Protein AF-A0A1Y1K967-F1 (afdb_monomer)

Foldseek 3Di:
DVVVVVVVVDVCPDVVVVVVVVVVVVVVVVVPPDPCPPPDPDDPVVVVVCVVPDQAEEAEFEQEVTQFDNDPDPLPRDGDPVSVVVQVVQVVPPRYDYYYDYPDDPVSVD

Nearest PDB structures (foldseek):
  5dxo-assembly2_B  TM=9.893E-01  e=1.651E-07  Aspergillus fumigatus Af293
  5dxi-assembly2_B  TM=9.869E-01  e=2.645E-07  Candida albicans SC5314
  5dxi-assembly1_A  TM=9.823E-01  e=3.026E-07  Candida albicans SC5314
  5dx9-assembly1_A  TM=9.891E-01  e=1.016E-06  Cryptococcus neoformans

Mean predicted aligned error: 13.55 Å

Structure (mmCIF, N/CA/C/O backbone):
data_AF-A0A1Y1K967-F1
#
_entry.id   AF-A0A1Y1K967-F1
#
loop_
_atom_site.group_PDB
_atom_site.id
_atom_site.type_symbol
_atom_site.label_atom_id
_atom_site.label_alt_id
_atom_site.label_comp_id
_atom_site.label_asym_id
_atom_site.label_entity_id
_atom_site.label_seq_id
_atom_site.pdbx_PDB_ins_code
_atom_site.Cartn_x
_atom_site.Cartn_y
_atom_site.Cartn_z
_atom_site.occupancy
_atom_site.B_iso_or_equiv
_atom_site.auth_seq_id
_atom_site.auth_comp_id
_atom_site.auth_asym_id
_atom_site.auth_atom_id
_atom_site.pdbx_PDB_model_num
ATOM 1 N N . GLY A 1 1 ? 45.369 -24.853 15.039 1.00 47.66 1 GLY A N 1
ATOM 2 C CA . GLY A 1 1 ? 45.528 -23.539 15.705 1.00 47.66 1 GLY A CA 1
ATOM 3 C C . GLY A 1 1 ? 44.505 -22.538 15.189 1.00 47.66 1 GLY A C 1
ATOM 4 O O . GLY A 1 1 ? 43.760 -22.870 14.273 1.00 47.66 1 GLY A O 1
ATOM 5 N N . MET A 1 2 ? 44.459 -21.324 15.749 1.00 47.19 2 MET A N 1
ATOM 6 C CA . MET A 1 2 ? 43.550 -20.234 15.331 1.00 47.19 2 MET A CA 1
ATOM 7 C C . MET A 1 2 ? 43.609 -19.959 13.812 1.00 47.19 2 MET A C 1
ATOM 9 O O . MET A 1 2 ? 42.568 -19.801 13.176 1.00 47.19 2 MET A O 1
ATOM 13 N N . GLN A 1 3 ? 44.799 -20.056 13.206 1.00 52.34 3 GLN A N 1
ATOM 14 C CA . GLN A 1 3 ? 44.994 -19.970 11.751 1.00 52.34 3 GLN A CA 1
ATOM 15 C C . GLN A 1 3 ? 44.228 -21.040 10.954 1.00 52.34 3 GLN A C 1
ATOM 17 O O . GLN A 1 3 ? 43.623 -20.734 9.932 1.00 52.34 3 GLN A O 1
ATOM 22 N N . SER A 1 4 ? 44.169 -22.282 11.441 1.00 58.62 4 SER A N 1
ATOM 23 C CA . SER A 1 4 ? 43.464 -23.386 10.772 1.00 58.62 4 SER A CA 1
ATOM 24 C C . SER A 1 4 ? 41.941 -23.172 10.752 1.00 58.62 4 SER A C 1
ATOM 26 O O . SER A 1 4 ? 41.267 -23.604 9.821 1.00 58.62 4 SER A O 1
ATOM 28 N N . ARG A 1 5 ? 41.387 -22.488 11.767 1.00 56.47 5 ARG A N 1
ATOM 29 C CA . ARG A 1 5 ? 39.949 -22.168 11.866 1.00 56.47 5 ARG A CA 1
ATOM 30 C C . ARG A 1 5 ? 39.553 -21.005 10.954 1.00 56.47 5 ARG A C 1
ATOM 32 O O . ARG A 1 5 ? 38.514 -21.093 10.310 1.00 56.47 5 ARG A O 1
ATOM 39 N N . LEU A 1 6 ? 40.388 -19.969 10.853 1.00 57.09 6 LEU A N 1
ATOM 40 C CA . LEU A 1 6 ? 40.173 -18.834 9.944 1.00 57.09 6 LEU A CA 1
ATOM 41 C C . LEU A 1 6 ? 40.323 -19.247 8.473 1.00 57.09 6 LEU A C 1
ATOM 43 O O . LEU A 1 6 ? 39.470 -18.913 7.656 1.00 57.09 6 LEU A O 1
ATOM 47 N N . TYR A 1 7 ? 41.334 -20.063 8.154 1.00 56.19 7 TYR A N 1
ATOM 48 C CA . TYR A 1 7 ? 41.534 -20.607 6.807 1.00 56.19 7 TYR A CA 1
ATOM 49 C C . TYR A 1 7 ? 40.360 -21.485 6.363 1.00 56.19 7 TYR A C 1
ATOM 51 O O . TYR A 1 7 ? 39.864 -21.343 5.249 1.00 56.19 7 TYR A O 1
ATOM 59 N N . LYS A 1 8 ? 39.839 -22.336 7.259 1.00 57.03 8 LYS A N 1
ATOM 60 C CA . LYS A 1 8 ? 38.635 -23.135 6.995 1.00 57.03 8 LYS A CA 1
ATOM 61 C C . LYS A 1 8 ? 37.399 -22.243 6.821 1.00 57.03 8 LYS A C 1
ATOM 63 O O . LYS A 1 8 ? 36.599 -22.493 5.935 1.00 57.03 8 LYS A O 1
ATOM 68 N N . HIS A 1 9 ? 37.250 -21.164 7.587 1.00 55.28 9 HIS A N 1
ATOM 69 C CA . HIS A 1 9 ? 36.113 -20.246 7.443 1.00 55.28 9 HIS A CA 1
ATOM 70 C C . HIS A 1 9 ? 36.131 -19.492 6.098 1.00 55.28 9 HIS A C 1
ATOM 72 O O . HIS A 1 9 ? 35.125 -19.475 5.397 1.00 55.28 9 HIS A O 1
ATOM 78 N N . VAL A 1 10 ? 37.285 -18.966 5.676 1.00 56.19 10 VAL A N 1
ATOM 79 C CA . VAL A 1 10 ? 37.430 -18.247 4.393 1.00 56.19 10 VAL A CA 1
ATOM 80 C C . VAL A 1 10 ? 37.313 -19.188 3.186 1.00 56.19 10 VAL A C 1
ATOM 82 O O . VAL A 1 10 ? 36.737 -18.811 2.171 1.00 56.19 10 VAL A O 1
ATOM 85 N N . THR A 1 11 ? 37.789 -20.433 3.289 1.00 55.50 11 THR A N 1
ATOM 86 C CA . THR A 1 11 ? 37.684 -21.421 2.193 1.00 55.50 11 THR A CA 1
ATOM 87 C C . THR A 1 11 ? 36.306 -22.077 2.080 1.00 55.50 11 THR A C 1
ATOM 89 O O . THR A 1 11 ? 35.968 -22.568 1.008 1.00 55.50 11 THR A O 1
ATOM 92 N N . THR A 1 12 ? 35.482 -22.047 3.136 1.00 54.44 12 THR A N 1
ATOM 93 C CA . THR A 1 12 ? 34.113 -22.608 3.111 1.00 54.44 12 THR A CA 1
ATOM 94 C C . THR A 1 12 ? 33.040 -21.555 2.769 1.00 54.44 12 THR A C 1
ATOM 96 O O . THR A 1 12 ? 31.938 -21.920 2.366 1.00 54.44 12 THR A O 1
ATOM 99 N N . TYR A 1 13 ? 33.354 -20.256 2.878 1.00 52.75 13 TYR A N 1
ATOM 100 C CA . TYR A 1 13 ? 32.445 -19.124 2.618 1.00 52.75 13 TYR A CA 1
ATOM 101 C C . TYR A 1 13 ? 33.009 -18.143 1.571 1.00 52.75 13 TYR A C 1
ATOM 103 O O . TYR A 1 13 ? 32.978 -16.929 1.752 1.00 52.75 13 TYR A O 1
ATOM 111 N N . ASN A 1 14 ? 33.557 -18.657 0.470 1.00 65.75 14 ASN A N 1
ATOM 112 C CA . ASN A 1 14 ? 34.038 -17.845 -0.650 1.00 65.75 14 ASN A CA 1
ATOM 113 C C . ASN A 1 14 ? 32.980 -17.744 -1.771 1.00 65.75 14 ASN A C 1
ATOM 115 O O . ASN A 1 14 ? 31.929 -18.388 -1.729 1.00 65.75 14 ASN A O 1
ATOM 119 N N . VAL A 1 15 ? 33.268 -16.946 -2.805 1.00 66.31 15 VAL A N 1
ATOM 120 C CA . VAL A 1 15 ? 32.430 -16.765 -4.010 1.00 66.31 15 VAL A CA 1
ATOM 121 C C . VAL A 1 15 ? 31.954 -18.099 -4.606 1.00 66.31 15 VAL A C 1
ATOM 123 O O . VAL A 1 15 ? 30.849 -18.167 -5.132 1.00 66.31 15 VAL A O 1
ATOM 126 N N . GLN A 1 16 ? 32.715 -19.187 -4.459 1.00 69.00 16 GLN A N 1
ATOM 127 C CA . GLN A 1 16 ? 32.321 -20.508 -4.956 1.00 69.00 16 GLN A CA 1
ATOM 128 C C . GLN A 1 16 ? 31.129 -21.091 -4.186 1.00 69.00 16 GLN A C 1
ATOM 130 O O . GLN A 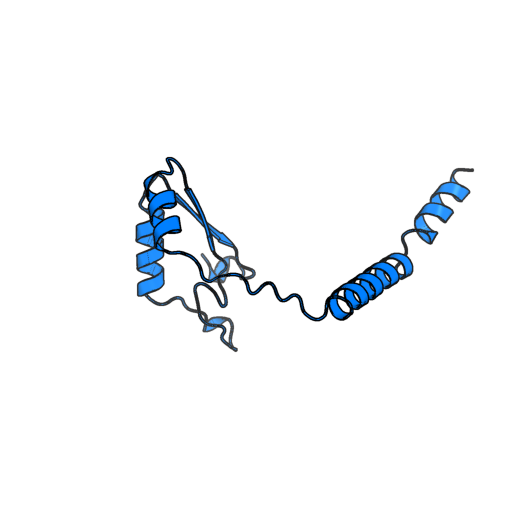1 16 ? 30.239 -21.675 -4.800 1.00 69.00 16 GLN A O 1
ATOM 135 N N . ALA A 1 17 ? 31.048 -20.897 -2.865 1.00 68.94 17 ALA A N 1
ATOM 136 C CA . ALA A 1 17 ? 29.880 -21.303 -2.080 1.00 68.94 17 ALA A CA 1
ATOM 137 C C . ALA A 1 17 ? 28.620 -20.531 -2.510 1.00 68.94 17 ALA A C 1
ATOM 139 O O . ALA A 1 17 ? 27.537 -21.113 -2.623 1.00 68.94 17 ALA A O 1
ATOM 140 N N . TRP A 1 18 ? 28.770 -19.237 -2.813 1.00 72.62 18 TRP A N 1
ATOM 141 C CA . TRP A 1 18 ? 27.681 -18.417 -3.341 1.00 72.62 18 TRP A CA 1
ATOM 142 C C . TRP A 1 18 ? 27.270 -18.842 -4.757 1.00 72.62 18 TRP A C 1
ATOM 144 O O . TRP A 1 18 ? 26.082 -19.054 -4.990 1.00 72.62 18 TRP A O 1
ATOM 154 N N . ILE A 1 19 ? 28.225 -19.065 -5.670 1.00 80.31 19 ILE A N 1
ATOM 155 C CA . ILE A 1 19 ? 27.960 -19.555 -7.034 1.00 80.31 19 ILE A CA 1
ATOM 156 C C . ILE A 1 19 ? 27.256 -20.912 -6.982 1.00 80.31 19 ILE A C 1
ATOM 158 O O . ILE A 1 19 ? 26.237 -21.096 -7.638 1.00 80.31 19 ILE A O 1
ATOM 162 N N . ASN A 1 20 ? 27.718 -21.843 -6.145 1.00 81.00 20 ASN A N 1
ATOM 163 C CA . ASN A 1 20 ? 27.083 -23.152 -5.997 1.00 81.00 20 ASN A CA 1
ATOM 164 C C . ASN A 1 20 ? 25.642 -23.039 -5.481 1.00 81.00 20 ASN A C 1
ATOM 166 O O . ASN A 1 20 ? 24.763 -23.770 -5.938 1.00 81.00 20 ASN A O 1
ATOM 170 N N . LYS A 1 21 ? 25.371 -22.109 -4.556 1.00 77.06 21 LYS A N 1
ATOM 171 C CA . LYS A 1 21 ? 24.011 -21.836 -4.070 1.00 77.06 21 LYS A CA 1
ATOM 172 C C . LYS A 1 21 ? 23.145 -21.179 -5.148 1.00 77.06 21 LYS A C 1
ATOM 174 O O . LYS A 1 21 ? 21.975 -21.534 -5.277 1.00 77.06 21 LYS A O 1
ATOM 179 N N . PHE A 1 22 ? 23.712 -20.262 -5.927 1.00 80.50 22 PHE A N 1
ATOM 180 C CA . PHE A 1 22 ? 23.033 -19.584 -7.028 1.00 80.50 22 PHE A CA 1
ATOM 181 C C . PHE A 1 22 ? 22.660 -20.563 -8.146 1.00 80.50 22 PHE A C 1
ATOM 183 O O . PHE A 1 22 ? 21.488 -20.661 -8.495 1.00 80.50 22 PHE A O 1
ATOM 190 N N . ILE A 1 23 ? 23.613 -21.363 -8.630 1.00 86.31 23 ILE A N 1
ATOM 191 C CA . ILE A 1 23 ? 23.377 -22.377 -9.665 1.00 86.31 23 ILE A CA 1
ATOM 192 C C . ILE A 1 23 ? 22.380 -23.431 -9.183 1.00 86.31 23 ILE A C 1
ATOM 194 O O . ILE A 1 23 ? 21.478 -23.792 -9.930 1.00 86.31 23 ILE A O 1
ATOM 198 N N . ARG A 1 24 ? 22.457 -23.869 -7.918 1.00 82.69 24 ARG A N 1
ATOM 199 C CA . ARG A 1 24 ? 21.462 -24.789 -7.345 1.00 82.69 24 ARG A CA 1
ATOM 200 C C . ARG A 1 24 ? 20.065 -24.165 -7.294 1.00 82.69 24 ARG A C 1
ATOM 202 O O . ARG A 1 24 ? 19.091 -24.850 -7.573 1.00 82.69 24 ARG A O 1
ATOM 209 N N . LYS A 1 25 ? 19.956 -22.870 -6.983 1.00 77.06 25 LYS A N 1
ATOM 210 C CA . LYS A 1 25 ? 18.677 -22.147 -7.015 1.00 77.06 25 LYS A CA 1
ATOM 211 C C . LYS A 1 25 ? 18.124 -22.051 -8.438 1.00 77.06 25 LYS A C 1
ATOM 213 O O . LYS A 1 25 ? 16.946 -22.315 -8.631 1.00 77.06 25 LYS A O 1
ATOM 218 N N . VAL A 1 26 ? 18.966 -21.724 -9.419 1.00 81.06 26 VAL A N 1
ATOM 219 C CA . VAL A 1 26 ? 18.583 -21.698 -10.840 1.00 81.06 26 VAL A CA 1
ATOM 220 C C . VAL A 1 26 ? 18.126 -23.084 -11.295 1.00 81.06 26 VAL A C 1
ATOM 222 O O . VAL A 1 26 ? 17.060 -23.204 -11.883 1.00 81.06 26 VAL A O 1
ATOM 225 N N . TYR A 1 27 ? 18.868 -24.139 -10.954 1.00 80.31 27 TYR A N 1
ATOM 226 C CA . TYR A 1 27 ? 18.508 -25.514 -11.293 1.00 80.31 27 TYR A CA 1
ATOM 227 C C . TYR A 1 27 ? 17.190 -25.952 -10.650 1.00 80.31 27 TYR A C 1
ATOM 229 O O . TYR A 1 27 ? 16.371 -26.561 -11.322 1.00 80.31 27 TYR A O 1
ATOM 237 N N . ASN A 1 28 ? 16.947 -25.611 -9.382 1.00 75.31 28 ASN A N 1
ATOM 238 C CA . ASN A 1 28 ? 15.683 -25.934 -8.720 1.00 75.31 28 ASN A CA 1
ATOM 239 C C . ASN A 1 28 ? 14.499 -25.225 -9.388 1.00 75.31 28 ASN A C 1
ATOM 241 O O . ASN A 1 28 ? 13.491 -25.862 -9.644 1.00 75.31 28 ASN A O 1
ATOM 245 N N . VAL A 1 29 ? 14.641 -23.945 -9.746 1.00 72.75 29 VAL A N 1
ATOM 246 C CA . VAL A 1 29 ? 13.585 -23.192 -10.448 1.00 72.75 29 VAL A CA 1
ATOM 247 C C . VAL A 1 29 ? 13.330 -23.743 -11.858 1.00 72.75 29 VAL A C 1
ATOM 249 O O . VAL A 1 29 ? 12.192 -23.769 -12.308 1.00 72.75 29 VAL A O 1
ATOM 252 N N . LEU A 1 30 ? 14.372 -24.204 -12.558 1.00 72.00 30 LEU A N 1
ATOM 253 C CA . LEU A 1 30 ? 14.245 -24.833 -13.880 1.00 72.00 30 LEU A CA 1
ATOM 254 C C . LEU A 1 30 ? 13.726 -26.282 -13.806 1.00 72.00 30 LEU A C 1
ATOM 256 O O . LEU A 1 30 ? 13.064 -26.749 -14.730 1.00 72.00 30 LEU A O 1
ATOM 260 N N . GLY A 1 31 ? 14.034 -27.000 -12.723 1.00 65.25 31 GLY A N 1
ATOM 261 C CA . GLY A 1 31 ? 13.558 -28.356 -12.444 1.00 65.25 31 GLY A CA 1
ATOM 262 C C . GLY A 1 31 ? 12.117 -28.386 -11.931 1.00 65.25 31 GLY A C 1
ATOM 263 O O . GLY A 1 31 ? 11.396 -29.343 -12.190 1.00 65.25 31 GLY A O 1
ATOM 264 N N . GLU A 1 32 ? 11.665 -27.309 -11.287 1.00 61.72 32 GLU A N 1
ATOM 265 C CA . GLU A 1 32 ? 10.265 -27.023 -10.962 1.00 61.72 32 GLU A CA 1
ATOM 266 C C . GLU A 1 32 ? 9.514 -26.496 -12.199 1.00 61.72 32 GLU A C 1
ATOM 268 O O . GLU A 1 32 ? 8.849 -25.461 -12.179 1.00 61.72 32 GLU A O 1
ATOM 273 N N . THR A 1 33 ? 9.603 -27.213 -13.318 1.00 56.56 33 THR A N 1
ATOM 274 C CA . THR A 1 33 ? 8.708 -26.968 -14.449 1.00 56.56 33 THR A CA 1
ATOM 275 C C . THR A 1 33 ? 7.360 -27.645 -14.182 1.00 56.56 33 THR A C 1
ATOM 277 O O . THR A 1 33 ? 7.259 -28.863 -14.085 1.00 56.56 33 THR A O 1
ATOM 280 N N . ASN A 1 34 ? 6.306 -26.823 -14.105 1.00 58.66 34 ASN A N 1
ATOM 281 C CA . ASN A 1 34 ? 4.883 -27.191 -14.188 1.00 58.66 34 ASN A CA 1
ATOM 282 C C . ASN A 1 34 ? 4.178 -27.811 -12.968 1.00 58.66 34 ASN A C 1
ATOM 284 O O . ASN A 1 34 ? 3.304 -28.660 -13.116 1.00 58.66 34 ASN A O 1
ATOM 288 N N . THR A 1 35 ? 4.344 -27.216 -11.791 1.00 55.97 35 THR A N 1
ATOM 289 C CA . THR A 1 35 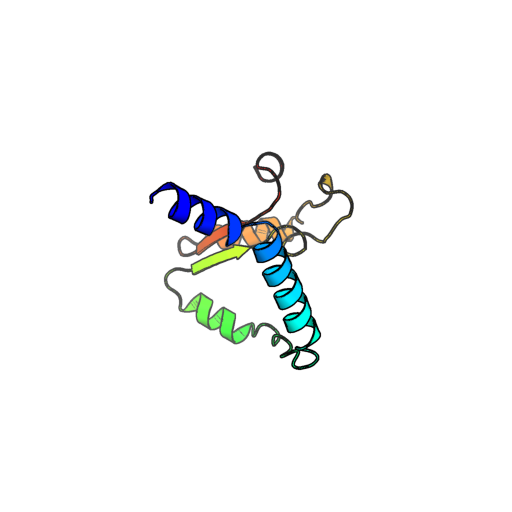? 3.133 -26.839 -11.042 1.00 55.97 35 THR A CA 1
ATOM 290 C C . THR A 1 35 ? 3.169 -25.342 -10.825 1.00 55.97 35 THR A C 1
ATOM 292 O O . THR A 1 35 ? 3.436 -24.855 -9.727 1.00 55.97 35 THR A O 1
ATOM 295 N N . ALA A 1 36 ? 2.902 -24.592 -11.895 1.00 57.81 36 ALA A N 1
ATOM 296 C CA . ALA A 1 36 ? 2.309 -23.281 -11.721 1.00 57.81 36 ALA A CA 1
ATOM 297 C C . ALA A 1 36 ? 0.969 -23.525 -11.017 1.00 57.81 36 ALA A C 1
ATOM 299 O O . ALA A 1 36 ? -0.066 -23.691 -11.657 1.00 57.81 36 ALA A O 1
ATOM 300 N N . ASN A 1 37 ? 0.997 -23.623 -9.688 1.00 58.97 37 ASN A N 1
ATOM 301 C CA . ASN A 1 37 ? -0.171 -23.360 -8.874 1.00 58.97 37 ASN A CA 1
ATOM 302 C C . ASN A 1 37 ? -0.488 -21.901 -9.176 1.00 58.97 37 ASN A C 1
ATOM 304 O O . ASN A 1 37 ? 0.083 -21.002 -8.563 1.00 58.97 37 ASN A O 1
ATOM 308 N N . ALA A 1 38 ? -1.268 -21.675 -10.235 1.00 69.19 38 ALA A N 1
ATOM 309 C CA . ALA A 1 38 ? -1.687 -20.354 -10.639 1.00 69.19 38 ALA A CA 1
ATOM 310 C C . ALA A 1 38 ? -2.293 -19.719 -9.396 1.00 69.19 38 ALA A C 1
ATOM 312 O O . ALA A 1 38 ? -3.249 -20.261 -8.834 1.00 69.19 38 ALA A O 1
ATOM 313 N N . THR A 1 39 ? -1.682 -18.635 -8.919 1.00 77.31 39 THR A N 1
ATOM 314 C CA . THR A 1 39 ? -2.200 -17.911 -7.766 1.00 77.31 39 THR A CA 1
ATOM 315 C C . THR A 1 39 ? -3.660 -17.596 -8.074 1.00 77.31 39 THR A C 1
ATOM 317 O O . THR A 1 39 ? -3.921 -16.924 -9.080 1.00 77.31 39 THR A O 1
ATOM 320 N N . PRO A 1 40 ? -4.620 -18.121 -7.292 1.00 85.62 40 PRO A N 1
ATOM 321 C CA . PRO A 1 40 ? -6.020 -17.889 -7.582 1.00 85.62 40 PRO A CA 1
ATOM 322 C C . PRO A 1 40 ? -6.282 -16.387 -7.544 1.00 85.62 40 PRO A C 1
ATOM 324 O O . PRO A 1 40 ? -5.647 -15.642 -6.790 1.00 85.62 40 PRO A O 1
ATOM 327 N N . LEU A 1 41 ? -7.223 -15.937 -8.371 1.00 90.56 41 LEU A N 1
ATOM 328 C CA . LEU A 1 41 ? -7.639 -14.544 -8.346 1.00 90.56 41 LEU A CA 1
ATOM 329 C C . LEU A 1 41 ? -8.103 -14.165 -6.936 1.00 90.56 41 LEU A C 1
ATOM 331 O O . LEU A 1 41 ? -8.718 -14.960 -6.225 1.00 90.56 41 LEU A O 1
ATOM 335 N N . LEU A 1 42 ? -7.820 -12.923 -6.550 1.00 90.81 42 LEU A N 1
ATOM 336 C CA . LEU A 1 42 ? -8.224 -12.386 -5.259 1.00 90.81 42 LEU A CA 1
ATOM 337 C C . LEU A 1 42 ? -9.752 -12.424 -5.108 1.00 90.81 42 LEU A C 1
ATOM 339 O O . LEU A 1 42 ? -10.470 -11.697 -5.801 1.00 90.81 42 LEU A O 1
ATOM 343 N N . ASP A 1 43 ? -10.237 -13.214 -4.151 1.00 95.75 43 ASP A N 1
ATOM 344 C CA . ASP A 1 43 ? -11.647 -13.222 -3.773 1.00 95.75 43 ASP A CA 1
ATOM 345 C C . ASP A 1 43 ? -11.996 -11.928 -3.023 1.00 95.75 43 ASP A C 1
ATOM 347 O O . ASP A 1 43 ? -11.661 -11.715 -1.851 1.00 95.75 43 ASP A O 1
ATOM 351 N N . ARG A 1 44 ? -12.693 -11.038 -3.730 1.00 95.50 44 ARG A N 1
ATOM 352 C CA . ARG A 1 44 ? -13.078 -9.719 -3.221 1.00 95.50 44 ARG A CA 1
ATOM 353 C C . ARG A 1 44 ? -14.123 -9.803 -2.112 1.00 95.50 44 ARG A C 1
ATOM 355 O O . ARG A 1 44 ? -14.122 -8.939 -1.237 1.00 95.50 44 ARG A O 1
ATOM 362 N N . ALA A 1 45 ? -15.003 -10.805 -2.133 1.00 97.19 45 ALA A N 1
ATOM 363 C CA . ALA A 1 45 ? -16.042 -10.962 -1.121 1.00 97.19 45 ALA A CA 1
ATOM 364 C C . ALA A 1 45 ? -15.419 -11.384 0.213 1.00 97.19 45 ALA A C 1
ATOM 366 O O . ALA A 1 45 ? -15.696 -10.775 1.252 1.00 97.19 45 ALA A O 1
ATOM 367 N N . VAL A 1 46 ? -14.499 -12.352 0.168 1.00 97.38 46 VAL A N 1
ATOM 368 C CA . VAL A 1 46 ? -13.736 -12.785 1.343 1.00 97.38 46 VAL A CA 1
ATOM 369 C C . VAL A 1 46 ? -12.876 -11.644 1.879 1.00 97.38 46 VAL A C 1
ATOM 371 O O . VAL A 1 46 ? -12.939 -11.352 3.077 1.00 97.38 46 VAL A O 1
ATOM 374 N N . LEU A 1 47 ? -12.129 -10.944 1.015 1.00 97.00 47 LEU A N 1
ATOM 375 C CA . LEU A 1 47 ? -11.311 -9.801 1.428 1.00 97.00 47 LEU A CA 1
ATOM 376 C C . LEU A 1 47 ? -12.157 -8.721 2.112 1.00 97.00 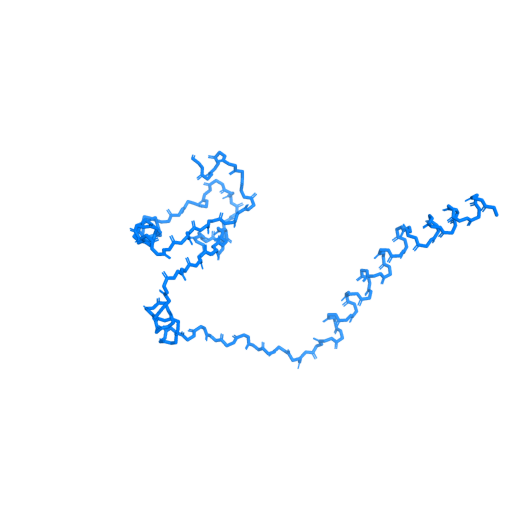47 LEU A C 1
ATOM 378 O O . LEU A 1 47 ? -11.792 -8.243 3.185 1.00 97.00 47 LEU A O 1
ATOM 382 N N . LEU A 1 48 ? -13.302 -8.356 1.526 1.00 97.31 48 LEU A N 1
ATOM 383 C CA . LEU A 1 48 ? -14.180 -7.330 2.082 1.00 97.31 48 LEU A CA 1
ATOM 384 C C . LEU A 1 48 ? -14.766 -7.753 3.433 1.00 97.31 48 LEU A C 1
ATOM 386 O O . LEU A 1 48 ? -14.821 -6.939 4.358 1.00 97.31 48 LEU A O 1
ATOM 390 N N . SER A 1 49 ? -15.171 -9.018 3.569 1.00 98.00 49 SER A N 1
ATOM 391 C CA . SER A 1 49 ? -15.647 -9.561 4.843 1.00 98.00 49 SER A CA 1
ATOM 392 C C . SER A 1 49 ? -14.562 -9.472 5.917 1.00 98.00 49 SER A C 1
ATOM 394 O O . SER A 1 49 ? -14.826 -8.974 7.012 1.00 98.00 49 SER A O 1
ATOM 396 N N . LYS A 1 50 ? -13.333 -9.904 5.602 1.00 97.94 50 LYS A N 1
ATOM 397 C CA . LYS A 1 50 ? -12.194 -9.865 6.533 1.00 97.94 50 LYS A CA 1
ATOM 398 C C . LYS A 1 50 ? -11.810 -8.436 6.903 1.00 97.94 50 LYS A C 1
ATOM 400 O O . LYS A 1 50 ? -11.600 -8.149 8.081 1.00 97.94 50 LYS A O 1
ATOM 405 N N . TYR A 1 51 ? -11.790 -7.533 5.925 1.00 97.62 51 TYR A N 1
ATOM 406 C CA . TYR A 1 51 ? -11.547 -6.109 6.136 1.00 97.62 51 TYR A CA 1
ATOM 407 C C . TYR A 1 51 ? -12.560 -5.514 7.123 1.00 97.62 51 TYR A C 1
ATOM 409 O O . TYR A 1 51 ? -12.169 -4.892 8.111 1.00 97.62 51 TYR A O 1
ATOM 417 N N . ARG A 1 52 ? -13.860 -5.760 6.919 1.00 97.38 52 ARG A N 1
ATOM 418 C CA . ARG A 1 52 ? -14.922 -5.243 7.798 1.00 97.38 52 ARG A CA 1
ATOM 419 C C . ARG A 1 52 ? -14.820 -5.776 9.227 1.00 97.38 52 ARG A C 1
ATOM 421 O O . ARG A 1 52 ? -14.990 -4.992 10.155 1.00 97.38 52 ARG A O 1
ATOM 428 N N . SER A 1 53 ? -14.506 -7.061 9.406 1.00 97.81 53 SER A N 1
ATOM 429 C CA . SER A 1 53 ? -14.391 -7.677 10.736 1.00 97.81 53 SER A CA 1
ATOM 430 C C . SER A 1 53 ? -13.116 -7.304 11.501 1.00 97.81 53 SER A C 1
ATOM 432 O O . SER A 1 53 ? -13.077 -7.425 12.721 1.00 97.81 53 SER A O 1
ATOM 434 N N . ALA A 1 54 ? -12.054 -6.885 10.809 1.00 97.88 54 ALA A N 1
ATOM 435 C CA . ALA A 1 54 ? -10.770 -6.605 11.444 1.00 97.88 54 ALA A CA 1
ATOM 436 C C . ALA A 1 54 ? -10.797 -5.293 12.252 1.00 97.88 54 ALA A C 1
ATOM 438 O O . ALA A 1 54 ? -11.186 -4.241 11.741 1.00 97.88 54 ALA A O 1
ATOM 439 N N . GLY A 1 55 ? -10.332 -5.350 13.506 1.00 97.25 55 GLY A N 1
ATOM 440 C CA . GLY A 1 55 ? -10.218 -4.182 14.392 1.00 97.25 55 GLY A CA 1
ATOM 441 C C . GLY A 1 55 ? -8.999 -3.294 14.116 1.00 97.25 55 GLY A C 1
ATOM 442 O O . GLY A 1 55 ? -9.027 -2.109 14.436 1.00 97.25 55 GLY A O 1
ATOM 443 N N . LYS A 1 56 ? -7.953 -3.856 13.500 1.00 97.62 56 LYS A N 1
ATOM 444 C CA . LYS A 1 56 ? -6.751 -3.167 13.008 1.00 97.62 56 LYS A CA 1
ATOM 445 C C . LYS A 1 56 ? -6.352 -3.798 11.679 1.00 97.62 56 LYS A C 1
ATOM 447 O O . LYS A 1 56 ? -6.421 -5.021 11.554 1.00 97.62 56 LYS A O 1
ATOM 452 N N . ARG A 1 57 ? -5.958 -2.992 10.694 1.00 98.31 57 ARG A N 1
ATOM 453 C CA . ARG A 1 57 ? -5.571 -3.465 9.358 1.00 98.31 57 ARG A CA 1
ATOM 454 C C . ARG A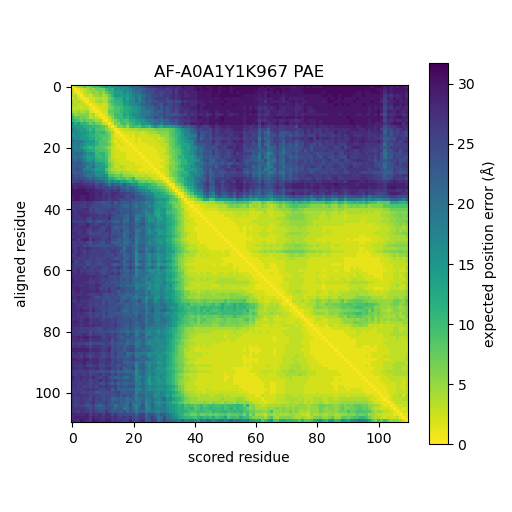 1 57 ? -4.264 -2.815 8.933 1.00 98.31 57 ARG A C 1
ATOM 456 O O . ARG A 1 57 ? -4.063 -1.628 9.169 1.00 98.31 57 ARG A O 1
ATOM 463 N N . LEU A 1 58 ? -3.410 -3.593 8.283 1.00 97.94 58 LEU A N 1
ATOM 464 C CA . LEU A 1 58 ? -2.165 -3.130 7.687 1.00 97.94 58 LEU A CA 1
ATOM 465 C C . LEU A 1 58 ? -2.261 -3.297 6.172 1.00 97.94 58 LEU A C 1
ATOM 467 O O . LEU A 1 58 ? -2.573 -4.386 5.691 1.00 97.94 58 LEU A O 1
ATOM 471 N N . P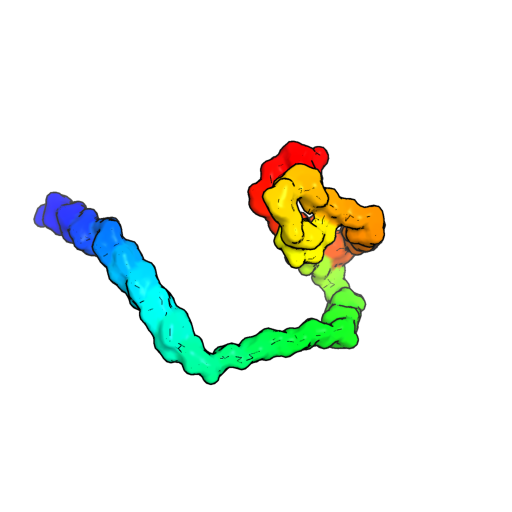HE A 1 59 ? -1.985 -2.223 5.443 1.00 97.94 59 PHE A N 1
ATOM 472 C CA . PHE A 1 59 ? -1.863 -2.208 3.993 1.00 97.94 59 PHE A CA 1
ATOM 473 C C . PHE A 1 59 ? -0.420 -1.894 3.624 1.00 97.94 59 PHE A C 1
ATOM 475 O O . PHE A 1 59 ? 0.145 -0.922 4.120 1.00 97.94 59 PHE A O 1
ATOM 482 N N . MET A 1 60 ? 0.154 -2.721 2.760 1.00 97.44 60 MET A N 1
ATOM 483 C CA . MET A 1 60 ? 1.515 -2.585 2.253 1.00 97.44 60 MET A CA 1
ATOM 484 C C . MET A 1 60 ? 1.426 -2.624 0.733 1.00 97.44 60 MET A C 1
ATOM 486 O O . MET A 1 60 ? 1.179 -3.684 0.158 1.00 97.44 60 MET A O 1
ATOM 490 N N . PHE A 1 61 ? 1.544 -1.465 0.098 1.00 96.56 61 PHE A N 1
ATOM 491 C CA . PHE A 1 61 ? 1.465 -1.341 -1.351 1.00 96.56 61 PHE A CA 1
ATOM 492 C C . PHE A 1 61 ? 2.854 -1.149 -1.933 1.00 96.56 61 PHE A C 1
ATOM 494 O O . PHE A 1 61 ? 3.583 -0.263 -1.496 1.00 96.56 61 PHE A O 1
ATOM 501 N N . ASP A 1 62 ? 3.185 -1.947 -2.941 1.00 94.62 62 ASP A N 1
ATOM 502 C CA . ASP A 1 62 ? 4.239 -1.581 -3.878 1.00 94.62 62 ASP A CA 1
ATOM 503 C C . ASP A 1 62 ? 3.787 -0.376 -4.723 1.00 94.62 62 ASP A C 1
ATOM 505 O O . ASP A 1 62 ? 2.588 -0.098 -4.837 1.00 94.62 62 ASP A O 1
ATOM 509 N N . TYR A 1 63 ? 4.735 0.362 -5.290 1.00 92.94 63 TYR A N 1
ATOM 510 C CA . TYR A 1 63 ? 4.452 1.558 -6.072 1.00 92.94 63 TYR A CA 1
ATOM 511 C C . TYR A 1 63 ? 4.387 1.252 -7.572 1.00 92.94 63 TYR A C 1
ATOM 513 O O . TYR A 1 63 ? 3.293 1.215 -8.148 1.00 92.94 63 TYR A O 1
ATOM 521 N N . ASP A 1 64 ? 5.538 1.006 -8.199 1.00 90.56 64 ASP A N 1
ATOM 522 C CA . ASP A 1 64 ? 5.659 0.814 -9.645 1.00 90.56 64 ASP A CA 1
ATOM 523 C C . ASP A 1 64 ? 5.041 -0.517 -10.090 1.00 90.56 64 ASP A C 1
ATOM 525 O O . ASP A 1 64 ? 5.328 -1.578 -9.552 1.00 90.56 64 ASP A O 1
ATOM 529 N N . GLY A 1 65 ? 4.161 -0.478 -11.087 1.00 89.25 65 GLY A N 1
ATOM 530 C CA . GLY A 1 65 ? 3.422 -1.651 -11.559 1.00 89.25 65 GLY A CA 1
ATOM 531 C C . GLY A 1 65 ? 2.265 -2.097 -10.659 1.00 89.25 65 GLY A C 1
ATOM 532 O O . GLY A 1 65 ? 1.518 -2.990 -11.056 1.00 89.25 65 GLY A O 1
ATOM 533 N N . THR A 1 66 ? 2.071 -1.454 -9.501 1.00 92.00 66 THR A N 1
ATOM 534 C CA . THR A 1 66 ? 0.966 -1.740 -8.5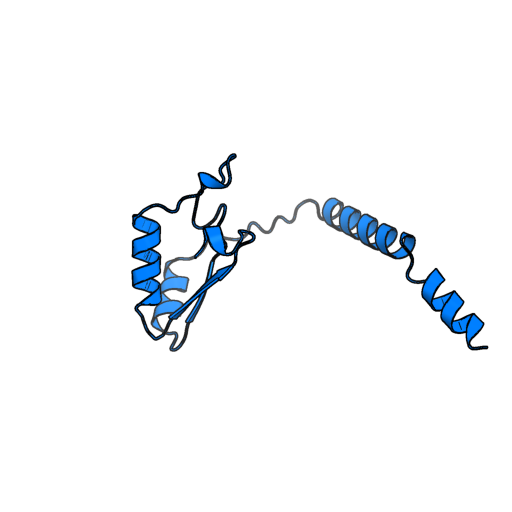71 1.00 92.00 66 THR A CA 1
ATOM 535 C C . THR A 1 66 ? 0.017 -0.549 -8.428 1.00 92.00 66 THR A C 1
ATOM 537 O O . THR A 1 66 ? -1.163 -0.652 -8.763 1.00 92.00 66 THR A O 1
ATOM 540 N N . LEU A 1 67 ? 0.511 0.593 -7.942 1.00 92.81 67 LEU A N 1
ATOM 541 C CA . LEU A 1 67 ? -0.273 1.828 -7.788 1.00 92.81 67 LEU A CA 1
ATOM 542 C C . LEU A 1 67 ? -0.190 2.731 -9.021 1.00 92.81 67 LEU A C 1
ATOM 544 O O . LEU A 1 67 ? -1.101 3.522 -9.276 1.00 92.81 67 LEU A O 1
ATOM 548 N N . THR A 1 68 ? 0.889 2.599 -9.785 1.00 90.94 68 THR A N 1
ATOM 549 C CA . THR A 1 68 ? 1.130 3.303 -11.043 1.00 90.94 68 THR A CA 1
ATOM 550 C C . THR A 1 68 ? 1.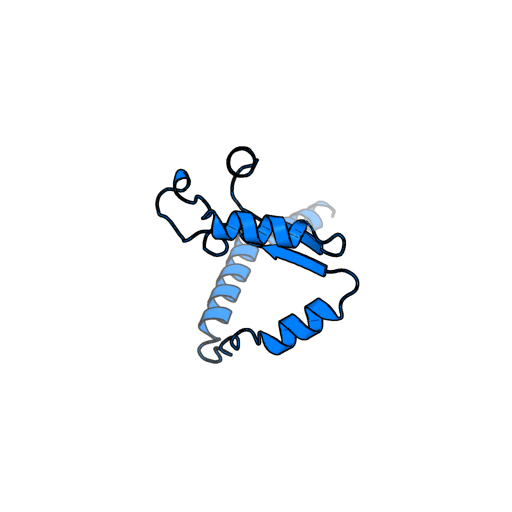535 2.292 -12.120 1.00 90.94 68 THR A C 1
ATOM 552 O O . THR A 1 68 ? 2.171 1.291 -11.788 1.00 90.94 68 THR A O 1
ATOM 555 N N . PRO A 1 69 ? 1.150 2.463 -13.398 1.00 86.88 69 PRO A N 1
ATOM 556 C CA . PRO A 1 69 ? 1.595 1.571 -14.465 1.00 86.88 69 PRO A CA 1
ATOM 557 C C . PRO A 1 69 ? 3.123 1.512 -14.574 1.00 86.88 69 PRO A C 1
ATOM 559 O O . PRO A 1 69 ? 3.817 2.478 -14.266 1.00 86.88 69 PRO A O 1
ATOM 562 N N . ILE A 1 70 ? 3.650 0.395 -15.081 1.00 85.69 70 ILE A N 1
ATOM 563 C CA . ILE A 1 70 ? 5.072 0.313 -15.431 1.00 85.69 70 ILE A CA 1
ATOM 564 C C . ILE A 1 70 ? 5.329 1.259 -16.609 1.00 85.69 70 ILE A C 1
ATOM 566 O O . ILE A 1 70 ? 4.793 1.066 -17.701 1.00 85.69 70 ILE A O 1
ATOM 570 N N . VAL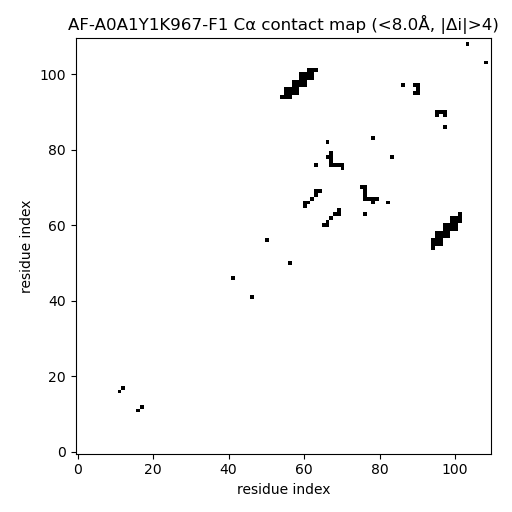 A 1 71 ? 6.166 2.269 -16.386 1.00 85.62 71 VAL A N 1
ATOM 571 C CA . VAL A 1 71 ? 6.580 3.256 -17.390 1.00 85.62 71 VAL A CA 1
ATOM 572 C C . VAL A 1 71 ? 8.079 3.151 -17.657 1.00 85.62 71 VAL A C 1
ATOM 574 O O . VAL A 1 71 ? 8.849 2.721 -16.802 1.00 85.62 71 VAL A O 1
ATOM 577 N N . ARG A 1 72 ? 8.504 3.535 -18.868 1.00 82.75 72 ARG A N 1
ATOM 578 C CA . ARG A 1 72 ? 9.932 3.543 -19.236 1.00 82.75 72 ARG A CA 1
ATOM 579 C C . ARG A 1 72 ? 10.705 4.648 -18.530 1.00 82.75 72 ARG A C 1
ATOM 581 O O . ARG A 1 72 ? 11.846 4.432 -18.142 1.00 82.75 72 ARG A O 1
ATOM 588 N N . GLU A 1 73 ? 10.098 5.823 -18.415 1.00 85.38 73 GLU A N 1
ATOM 589 C CA . GLU A 1 73 ? 10.704 6.971 -17.756 1.00 85.38 73 GLU A CA 1
ATOM 590 C C . GLU A 1 73 ? 10.233 7.022 -16.296 1.00 85.38 73 GLU A C 1
ATOM 592 O O . GLU A 1 73 ? 9.031 7.165 -16.062 1.00 85.38 73 GLU A O 1
ATOM 597 N N . PRO A 1 74 ? 11.135 6.907 -15.304 1.00 80.12 74 PRO A N 1
ATOM 598 C CA . PRO A 1 74 ? 10.737 6.851 -13.902 1.00 80.12 74 PRO A CA 1
ATOM 599 C C . PRO A 1 74 ? 9.933 8.080 -13.443 1.00 80.12 74 PRO A C 1
ATOM 601 O O . PRO A 1 74 ? 8.986 7.929 -12.670 1.00 80.12 74 PRO A O 1
ATOM 604 N N . SER A 1 75 ? 10.265 9.277 -13.933 1.00 82.69 75 SER A N 1
ATOM 605 C CA . SER A 1 75 ? 9.574 10.545 -13.632 1.00 82.69 75 SER A CA 1
ATOM 606 C C . SER A 1 75 ? 8.093 10.542 -14.039 1.00 82.69 75 SER A C 1
ATOM 608 O O . SER A 1 75 ? 7.278 11.220 -13.418 1.00 82.69 75 SER A O 1
ATOM 610 N N . ALA A 1 76 ? 7.722 9.746 -15.046 1.00 82.38 76 ALA A N 1
ATOM 611 C CA . ALA A 1 76 ? 6.366 9.675 -15.581 1.00 82.38 76 ALA A CA 1
ATOM 612 C C . ALA A 1 76 ? 5.437 8.749 -14.777 1.00 82.38 76 ALA A C 1
ATOM 614 O O . ALA A 1 76 ? 4.257 8.630 -15.105 1.00 82.38 76 ALA A O 1
ATOM 615 N N . ALA A 1 77 ? 5.938 8.089 -13.728 1.00 84.75 77 ALA A N 1
ATOM 616 C CA . ALA A 1 77 ? 5.190 7.124 -12.923 1.00 84.75 77 ALA A CA 1
ATOM 617 C C . ALA A 1 77 ? 4.221 7.796 -11.931 1.00 84.75 77 ALA A C 1
ATOM 619 O O . ALA A 1 77 ? 4.096 7.369 -10.788 1.00 84.75 77 ALA A O 1
ATOM 620 N N . ILE A 1 78 ? 3.522 8.843 -12.360 1.00 87.25 78 ILE A N 1
ATOM 621 C CA . ILE A 1 78 ? 2.663 9.672 -11.514 1.00 87.25 78 ILE A CA 1
ATOM 622 C C . ILE A 1 78 ? 1.336 8.937 -11.253 1.00 87.25 78 ILE A C 1
ATOM 624 O O . ILE A 1 78 ? 0.681 8.489 -12.200 1.00 87.25 78 ILE A O 1
ATOM 628 N N . PRO A 1 79 ? 0.893 8.805 -9.988 1.00 88.94 79 PRO A N 1
ATOM 629 C CA . PRO A 1 79 ? -0.344 8.116 -9.675 1.00 88.94 79 PRO A CA 1
ATOM 630 C C . PRO A 1 79 ? -1.529 8.955 -10.150 1.00 88.94 79 PRO A C 1
ATOM 632 O O . PRO A 1 79 ? -1.562 10.175 -9.997 1.00 88.94 79 PRO A O 1
ATOM 635 N N . SER A 1 80 ? -2.545 8.291 -10.698 1.00 92.62 80 SER A N 1
ATOM 636 C CA . SER A 1 80 ? -3.776 8.987 -11.082 1.00 92.62 80 SER A CA 1
ATOM 637 C C . SER A 1 80 ? -4.482 9.598 -9.866 1.00 92.62 80 SER A C 1
ATOM 639 O O . SER A 1 80 ? -4.436 9.050 -8.761 1.00 92.62 80 SER A O 1
ATOM 641 N N . GLU A 1 81 ? -5.248 10.667 -10.091 1.00 94.12 81 GLU A N 1
ATOM 642 C CA . GLU A 1 81 ? -6.050 11.319 -9.046 1.00 94.12 81 GLU A CA 1
ATOM 643 C C . GLU A 1 81 ? -6.975 10.328 -8.315 1.00 94.12 81 GLU A C 1
ATOM 645 O O . GLU A 1 81 ? -7.132 10.365 -7.096 1.00 94.12 81 GLU A O 1
ATOM 650 N N . ARG A 1 82 ? -7.524 9.347 -9.042 1.00 93.88 82 ARG A N 1
ATOM 651 C CA . ARG A 1 82 ? -8.342 8.276 -8.460 1.00 93.88 82 ARG A CA 1
ATOM 652 C C . ARG A 1 82 ? -7.572 7.438 -7.434 1.00 93.88 82 ARG A C 1
ATOM 654 O O . ARG A 1 82 ? -8.148 7.064 -6.409 1.00 93.88 82 ARG A O 1
ATOM 661 N N . ILE A 1 83 ? -6.308 7.110 -7.705 1.00 94.62 83 ILE A N 1
ATOM 662 C CA . ILE A 1 83 ? -5.453 6.354 -6.779 1.00 94.62 83 ILE A CA 1
ATOM 663 C C . ILE A 1 83 ? -5.152 7.203 -5.547 1.00 94.62 83 ILE A C 1
ATOM 665 O O . ILE A 1 83 ? -5.352 6.728 -4.429 1.00 94.62 83 ILE A O 1
ATOM 669 N N . ILE A 1 84 ? -4.789 8.473 -5.741 1.00 94.19 84 ILE A N 1
ATOM 670 C CA . ILE A 1 84 ? -4.521 9.418 -4.648 1.00 94.19 84 ILE A CA 1
ATOM 671 C C . ILE A 1 84 ? -5.738 9.528 -3.720 1.00 94.19 84 ILE A C 1
ATOM 673 O O . ILE A 1 84 ? -5.619 9.352 -2.507 1.00 94.19 84 ILE A O 1
ATOM 677 N N . GLN A 1 85 ? -6.934 9.748 -4.270 1.00 97.19 85 GLN A N 1
ATOM 678 C CA . GLN A 1 85 ? -8.168 9.837 -3.484 1.00 97.19 85 GLN A CA 1
ATOM 679 C C . GLN A 1 85 ? -8.509 8.525 -2.771 1.00 97.19 85 GLN A C 1
ATOM 681 O O . GLN A 1 85 ? -8.978 8.541 -1.632 1.00 97.19 85 GLN A O 1
ATOM 686 N N . SER A 1 86 ? -8.262 7.380 -3.412 1.00 96.31 86 SER A N 1
ATOM 687 C CA . SER A 1 86 ? -8.504 6.067 -2.805 1.00 96.31 86 SER A CA 1
ATOM 688 C C . SER A 1 86 ? -7.578 5.823 -1.613 1.00 96.31 86 SER A C 1
ATOM 690 O O . SER A 1 86 ? -8.051 5.402 -0.558 1.00 96.31 86 SER A O 1
ATOM 692 N N . LEU A 1 87 ? -6.289 6.151 -1.744 1.00 96.38 87 LEU A N 1
ATOM 693 C CA . LEU A 1 87 ? -5.310 6.050 -0.660 1.00 96.38 87 LEU A CA 1
ATOM 694 C C . LEU A 1 87 ? -5.634 7.018 0.480 1.00 96.38 87 LEU A C 1
ATOM 696 O O . LEU A 1 87 ? -5.635 6.597 1.633 1.00 96.38 87 LEU A O 1
ATOM 700 N N . LYS A 1 88 ? -6.006 8.270 0.176 1.00 96.75 88 LYS A N 1
ATOM 701 C CA . LYS A 1 88 ? -6.452 9.249 1.185 1.00 96.75 88 LYS A CA 1
ATOM 702 C C . LYS A 1 88 ? -7.654 8.740 1.977 1.00 96.75 88 LYS A C 1
ATOM 704 O O . LYS A 1 88 ? -7.654 8.794 3.202 1.00 96.75 88 LYS A O 1
ATOM 709 N N . ARG A 1 89 ? -8.669 8.197 1.296 1.00 97.75 89 ARG A N 1
ATOM 710 C CA . ARG A 1 89 ? -9.852 7.621 1.958 1.00 97.75 89 ARG A CA 1
ATOM 711 C C . ARG A 1 89 ? -9.503 6.401 2.803 1.00 97.75 89 ARG A C 1
ATOM 713 O O . ARG A 1 89 ? -10.059 6.243 3.883 1.00 97.75 89 ARG A O 1
ATOM 720 N N . LEU A 1 90 ? -8.600 5.549 2.319 1.00 97.56 90 LEU A N 1
ATOM 721 C CA . LEU A 1 90 ? -8.165 4.365 3.051 1.00 97.56 90 LEU A CA 1
ATOM 722 C C . LEU A 1 90 ? -7.360 4.746 4.301 1.00 97.56 90 LEU A C 1
ATOM 724 O O . LEU A 1 90 ? -7.609 4.189 5.364 1.00 97.56 90 LEU A O 1
ATOM 728 N N . ALA A 1 91 ? -6.439 5.702 4.189 1.00 97.31 91 ALA A N 1
ATOM 729 C CA . ALA A 1 91 ? -5.621 6.191 5.298 1.00 97.31 91 ALA A CA 1
ATOM 730 C C . ALA A 1 91 ? -6.417 7.040 6.307 1.00 97.31 91 ALA A C 1
ATOM 732 O O . ALA A 1 91 ? -6.021 7.145 7.462 1.00 97.31 91 ALA A O 1
ATOM 733 N N . GLY A 1 92 ? -7.549 7.619 5.893 1.00 98.06 92 GLY A N 1
ATOM 734 C CA . GLY A 1 92 ? -8.438 8.386 6.771 1.00 98.06 92 GLY A CA 1
ATOM 735 C C . GLY A 1 92 ? -9.217 7.546 7.792 1.00 98.06 92 GLY A C 1
ATOM 736 O O . GLY A 1 92 ? -9.763 8.105 8.739 1.00 98.06 92 GLY A O 1
ATOM 737 N N . ASP A 1 93 ? -9.284 6.221 7.628 1.00 98.19 93 ASP A N 1
ATOM 738 C CA . ASP A 1 93 ? -9.848 5.328 8.646 1.00 98.19 93 ASP A CA 1
ATOM 739 C C . ASP A 1 93 ? -8.775 5.026 9.711 1.00 98.19 93 ASP A C 1
ATOM 741 O O . ASP A 1 93 ? -7.775 4.378 9.391 1.00 98.19 93 ASP A O 1
ATOM 745 N N . PRO A 1 94 ? -8.977 5.409 10.987 1.00 97.88 94 PRO A N 1
ATOM 746 C CA . PRO A 1 94 ? -7.979 5.237 12.046 1.00 97.88 94 PRO A CA 1
ATOM 747 C C . PRO A 1 94 ? -7.648 3.769 12.358 1.00 97.88 94 PRO A C 1
ATOM 749 O O . PRO A 1 94 ? -6.674 3.489 13.056 1.00 97.88 94 PRO A O 1
ATOM 752 N N . LYS A 1 95 ? -8.439 2.806 11.864 1.00 98.12 95 LYS A N 1
ATOM 753 C CA . LYS A 1 95 ? -8.135 1.371 11.989 1.00 98.12 95 LYS A CA 1
ATOM 754 C C . LYS A 1 95 ? -7.100 0.890 10.971 1.00 98.12 95 LYS A C 1
ATOM 756 O O . LYS A 1 95 ? -6.648 -0.253 11.082 1.00 98.12 95 LYS A O 1
ATOM 761 N N . ASN A 1 96 ? -6.759 1.708 9.976 1.00 98.62 96 ASN A N 1
ATOM 762 C CA . ASN A 1 96 ? -5.875 1.343 8.879 1.00 98.62 96 ASN A CA 1
ATOM 763 C C . ASN A 1 96 ? -4.490 1.974 9.071 1.00 98.62 96 ASN A C 1
ATOM 765 O O . ASN A 1 96 ? -4.346 3.190 9.104 1.00 98.62 96 ASN A O 1
ATOM 769 N N . ALA A 1 97 ? -3.454 1.141 9.107 1.00 98.12 97 ALA A N 1
ATOM 770 C CA . ALA A 1 97 ? -2.085 1.563 8.842 1.00 98.12 97 ALA A CA 1
ATOM 771 C C . ALA A 1 97 ? -1.798 1.345 7.351 1.00 98.12 97 ALA A C 1
ATOM 773 O O . ALA A 1 97 ? -1.864 0.210 6.877 1.00 98.12 97 ALA A O 1
ATOM 774 N N . VAL A 1 98 ? -1.513 2.415 6.608 1.00 97.81 98 VAL A N 1
ATOM 775 C CA . VAL A 1 98 ? -1.295 2.364 5.154 1.00 97.81 98 VAL A CA 1
ATOM 776 C C . VAL A 1 98 ? 0.144 2.746 4.841 1.00 97.81 98 VAL A C 1
ATOM 778 O O . VAL A 1 98 ? 0.574 3.847 5.167 1.00 97.81 98 VAL A O 1
ATOM 781 N N . TRP A 1 99 ? 0.868 1.831 4.201 1.00 96.50 99 TRP A N 1
ATOM 782 C CA . TRP A 1 99 ? 2.272 1.986 3.840 1.00 96.50 99 TRP A CA 1
ATOM 783 C C . TRP A 1 99 ? 2.453 1.822 2.336 1.00 96.50 99 TRP A C 1
ATOM 785 O O . TRP A 1 99 ? 1.934 0.874 1.742 1.00 96.50 99 TRP A O 1
ATOM 795 N N . ILE A 1 100 ? 3.225 2.728 1.744 1.00 95.19 100 ILE A N 1
ATOM 796 C CA . ILE A 1 100 ? 3.792 2.565 0.406 1.00 95.19 100 ILE A CA 1
ATOM 797 C C . ILE A 1 100 ? 5.236 2.110 0.603 1.00 95.19 100 ILE A C 1
ATOM 799 O O . ILE A 1 100 ? 6.009 2.771 1.293 1.00 95.19 100 ILE A O 1
ATOM 803 N N . ILE A 1 101 ? 5.579 0.963 0.033 1.00 93.75 101 ILE A N 1
ATOM 804 C CA . ILE A 1 101 ? 6.911 0.370 0.078 1.00 93.75 101 ILE A CA 1
ATOM 805 C C . ILE A 1 101 ? 7.443 0.443 -1.340 1.00 93.75 101 ILE A C 1
ATOM 807 O O . ILE A 1 101 ? 6.935 -0.231 -2.225 1.00 93.75 101 ILE A O 1
ATOM 811 N N . SER A 1 102 ? 8.426 1.304 -1.558 1.00 91.62 102 SER A N 1
ATOM 812 C CA . SER A 1 102 ? 8.882 1.654 -2.896 1.00 91.62 102 SER A CA 1
ATOM 813 C C . SER A 1 102 ? 10.401 1.636 -2.966 1.00 91.62 102 SER A C 1
ATOM 815 O O . SER A 1 102 ? 11.079 1.900 -1.974 1.00 91.62 102 SER A O 1
ATOM 817 N N . GLY A 1 103 ? 10.924 1.327 -4.151 1.00 89.81 103 GLY A N 1
ATOM 818 C CA . GLY A 1 103 ? 12.336 1.517 -4.477 1.00 89.81 103 GLY A CA 1
ATOM 819 C C . GLY A 1 103 ? 12.674 2.944 -4.920 1.00 89.81 103 GLY A C 1
ATOM 820 O O . GLY A 1 103 ? 13.842 3.227 -5.170 1.00 89.81 103 GLY A O 1
ATOM 821 N N . ARG A 1 104 ? 11.674 3.828 -5.056 1.00 87.50 104 ARG A N 1
ATOM 822 C CA . ARG A 1 104 ? 11.886 5.245 -5.374 1.00 87.50 104 ARG A CA 1
ATOM 823 C C . ARG A 1 104 ? 12.529 5.972 -4.200 1.00 87.50 104 ARG A C 1
ATOM 825 O O . ARG A 1 104 ? 12.332 5.598 -3.045 1.00 87.50 104 ARG A O 1
ATOM 832 N N . ASP A 1 105 ? 13.293 7.009 -4.517 1.00 86.31 105 ASP A N 1
ATOM 833 C CA . ASP A 1 105 ? 13.849 7.892 -3.502 1.00 86.31 105 ASP A CA 1
ATOM 834 C C . ASP A 1 105 ? 12.752 8.679 -2.767 1.00 86.31 105 ASP A C 1
ATOM 836 O O . ASP A 1 105 ? 11.576 8.703 -3.143 1.00 86.31 105 ASP A O 1
ATOM 840 N N . GLN A 1 106 ? 13.155 9.289 -1.656 1.00 83.75 106 GLN A N 1
ATOM 841 C CA . GLN A 1 106 ? 12.249 10.036 -0.797 1.00 83.75 106 GLN A CA 1
ATOM 842 C C . GLN A 1 106 ? 11.740 11.320 -1.463 1.00 83.75 106 GLN A C 1
ATOM 844 O O . GLN A 1 106 ? 10.618 11.717 -1.178 1.00 83.75 106 GLN A O 1
ATOM 849 N N . GLU A 1 107 ? 12.530 11.952 -2.335 1.00 84.44 107 GLU A N 1
ATOM 850 C CA . GLU A 1 107 ? 12.146 13.193 -3.020 1.00 84.44 107 GLU A CA 1
ATOM 851 C C . GLU A 1 107 ? 10.995 12.953 -4.003 1.00 84.44 107 GLU A C 1
ATOM 853 O O . GLU A 1 107 ? 10.081 13.761 -4.106 1.00 84.44 107 GLU A O 1
ATOM 858 N N . PHE A 1 108 ? 10.983 11.803 -4.674 1.00 83.94 108 PHE A N 1
ATOM 859 C CA . PHE A 1 108 ? 9.899 11.425 -5.572 1.00 83.94 108 PHE A CA 1
ATOM 860 C C . PHE A 1 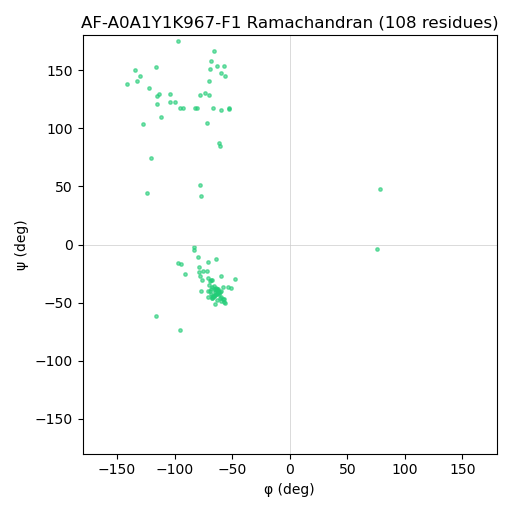108 ? 8.594 11.069 -4.835 1.00 83.94 108 PHE A C 1
ATOM 862 O O . PHE A 1 108 ? 7.504 11.200 -5.395 1.00 83.94 108 PHE A O 1
ATOM 869 N N . LEU A 1 109 ? 8.684 10.573 -3.597 1.00 78.69 109 LEU A N 1
ATOM 870 C CA . LEU A 1 109 ? 7.530 10.109 -2.813 1.00 78.69 109 LEU A CA 1
ATOM 871 C C . LEU A 1 109 ? 6.980 11.150 -1.823 1.00 78.69 109 LEU A C 1
ATOM 873 O O . LEU A 1 109 ? 5.886 10.927 -1.293 1.00 78.69 109 LEU A O 1
ATOM 877 N N . GLY A 1 110 ? 7.745 12.205 -1.525 1.00 60.59 110 GLY A N 1
ATOM 878 C CA . GLY A 1 110 ? 7.552 13.123 -0.394 1.00 60.59 110 GLY A CA 1
ATOM 879 C C . GLY A 1 110 ? 7.104 14.524 -0.774 1.00 60.59 110 GLY A C 1
ATOM 880 O O . GLY A 1 110 ? 7.644 15.078 -1.751 1.00 60.59 110 GLY A O 1
#

Secondary structure (DSSP, 8-state):
-HHHHHHHHHHHSSHHHHHHHHHHHHHHHHH--S---PPPP--HHHHHHHHHH-SSEEEEEESBTTTB---SSGGG-PPPHHHHHHHHHHHTSTTEEEEEE-SS-HHHH-

InterPro domains:
  IPR001830 Glycosyl transferase, family 20 [PTHR10788] (4-109)
  IPR003337 Trehalose-phosphatase [PF02358] (60-108)
  IPR023214 HAD superfamily [G3DSA:3.40.50.1000] (56-110)
  IPR036412 HAD-like superfamily [SSF56784] (57-108)

Sequence (110 aa):
GMQSRLYKHVTTYNVQAWINKFIRKVYNVLGETNTANATPLLDRAVLLSKYRSAGKRLFMFDYDGTLTPIVREPSAAIPSERIIQSLKRLAGDPKNAVWIISGRDQEFLG

pLDDT: mean 82.88, std 15.35, range [47.19, 98.62]

Radius of gyration: 22.67 Å; Cα contacts (8 Å, |Δi|>4): 60; chains: 1; bounding box: 62×42×35 Å

Organism: Photinus pyralis (NCBI:txid7054)

Solvent-accessible surface area (backbone atoms only — not comparable to full-atom values): 6804 Å² total; per-residue (Å²): 107,75,67,58,55,52,53,50,50,55,71,65,67,36,72,64,50,54,49,54,51,50,53,50,50,53,49,50,60,65,67,61,69,80,77,77,74,68,78,72,77,84,57,63,67,61,50,50,53,51,56,71,72,47,78,64,46,82,44,80,37,54,39,81,62,68,61,18,65,79,56,94,52,76,88,71,49,64,62,50,69,70,51,53,53,51,51,52,58,52,51,66,38,90,46,37,48,71,43,80,54,62,93,67,58,64,75,84,76,100